Protein AF-A0ABD2K598-F1 (afdb_monomer)

Secondary structure (DSSP, 8-state):
-----HHHHHHHHHHHHHHHHHTS-TT--TTT-HHHHHHHHHHHHHHT-HHHHHS-TTSEEEEEE---TTEEEEEEEE-GGGPPPTTSS-SEEEEEEE----

Mean predicted aligned error: 9.83 Å

InterPro domains:
  IPR011009 Protein kinase-like domain superfamily [SSF56112] (20-82)

Solvent-accessible surface area (backbone atoms only — not comparable to full-atom values): 6266 Å² total; per-residue (Å²): 137,89,91,73,66,67,74,54,53,54,53,51,49,52,53,54,51,52,56,54,54,73,76,48,64,97,83,61,62,54,70,81,34,59,72,57,38,48,53,52,39,52,49,42,23,71,75,74,33,71,68,50,58,71,54,54,66,83,48,46,46,50,44,80,48,96,47,62,101,48,34,52,32,35,38,39,30,52,43,82,94,64,57,60,68,92,86,79,62,80,56,56,48,76,49,79,46,72,54,76,88,121

Sequence (102 aa):
MGLLTDGNSARDSQRSMKKLLSTMPLNFDPNSQIEFKKRTHNLCARYLGGIWKTVSVAEITIKKLSGGLSNMLFLCCLVEDHRPIEGEEPDKSSCVVNDKTT

Radius of gyration: 14.4 Å; Cα contacts (8 Å, |Δi|>4): 110; chains: 1; bounding box: 39×26×43 Å

pLDDT: mean 73.24, std 14.88, range [34.97, 89.88]

Organism: NCBI:txid157864

Foldseek 3Di:
DDDDPPVVVVVVLLVVLVVVVVPDDPPDQQLVDLVNLVSVLVVCCVPFHDLSVVDDSNQKHKDFDDDPPFKTKIKIAGHPVSDDDPDDGDRIDIDIRGNPPD

Nearest PDB structures (foldseek):
  1nw1-assembly1_B  TM=9.308E-01  e=4.649E-07  Caenorhabditis elegans
  2ig7-assembly1_A  TM=8.837E-01  e=1.325E-04  Homo sapiens
  2ig7-assembly1_B  TM=8.821E-01  e=4.212E-04  Homo sapiens
  4da5-assembly1_A  TM=8.162E-01  e=3.055E-04  Homo sapiens
  2ckq-assembly1_A  TM=8.319E-01  e=5.108E-04  Homo sapiens

Structure (mmCIF, N/CA/C/O backbone):
data_AF-A0ABD2K598-F1
#
_entry.id   AF-A0ABD2K598-F1
#
loop_
_atom_site.group_PDB
_atom_site.id
_atom_site.type_symbol
_atom_site.label_atom_id
_atom_site.label_alt_id
_atom_site.label_comp_id
_atom_site.label_asym_id
_atom_site.label_entity_id
_atom_site.label_seq_id
_atom_site.pdbx_PDB_ins_code
_atom_site.Cartn_x
_atom_site.Cartn_y
_atom_site.Cartn_z
_atom_site.occupancy
_atom_site.B_iso_or_equiv
_atom_site.auth_seq_id
_atom_site.auth_comp_id
_atom_site.auth_asym_id
_atom_site.auth_atom_id
_atom_site.pdbx_PDB_model_num
ATOM 1 N N . MET A 1 1 ? 19.509 3.587 28.626 1.00 36.09 1 MET A N 1
ATOM 2 C CA . MET A 1 1 ? 19.821 2.444 27.741 1.00 36.09 1 MET A CA 1
ATOM 3 C C . MET A 1 1 ? 18.741 2.398 26.661 1.00 36.09 1 MET A C 1
ATOM 5 O O . MET A 1 1 ? 17.590 2.227 27.026 1.00 36.09 1 MET A O 1
ATOM 9 N N . GLY A 1 2 ? 19.081 2.622 25.384 1.00 39.75 2 GLY A N 1
ATOM 10 C CA . GLY A 1 2 ? 18.186 2.375 24.236 1.00 39.75 2 GLY A CA 1
ATOM 11 C C . GLY A 1 2 ? 17.382 3.564 23.685 1.00 39.75 2 GLY A C 1
ATOM 12 O O . GLY A 1 2 ? 16.173 3.608 23.850 1.00 39.75 2 GLY A O 1
ATOM 13 N N . LEU A 1 3 ? 18.034 4.486 22.969 1.00 37.41 3 LEU A N 1
ATOM 14 C CA . LEU A 1 3 ? 17.375 5.487 22.110 1.00 37.41 3 LEU A CA 1
ATOM 15 C C . LEU A 1 3 ? 18.213 5.676 20.830 1.00 37.41 3 LEU A C 1
ATOM 17 O O . LEU A 1 3 ? 18.845 6.703 20.631 1.00 37.41 3 LEU A O 1
ATOM 21 N N . LEU A 1 4 ? 18.308 4.619 20.008 1.00 38.00 4 LEU A N 1
ATOM 22 C CA . LEU A 1 4 ? 18.979 4.636 18.690 1.00 38.00 4 LEU A CA 1
ATOM 23 C C . LEU A 1 4 ? 18.299 3.721 17.637 1.00 38.00 4 LEU A C 1
ATOM 25 O O . LEU A 1 4 ? 18.895 3.409 16.607 1.00 38.00 4 LEU A O 1
ATOM 29 N N . THR A 1 5 ? 17.065 3.256 17.854 1.00 49.62 5 THR A N 1
ATOM 30 C CA . THR A 1 5 ? 16.448 2.208 17.011 1.00 49.62 5 THR A CA 1
ATOM 31 C C . THR A 1 5 ? 15.725 2.705 15.756 1.00 49.62 5 THR A C 1
ATOM 33 O O . THR A 1 5 ? 15.543 1.921 14.823 1.00 49.62 5 THR A O 1
ATOM 36 N N . ASP A 1 6 ? 15.363 3.984 15.661 1.00 53.09 6 ASP A N 1
ATOM 37 C CA . ASP A 1 6 ? 14.477 4.429 14.573 1.00 53.09 6 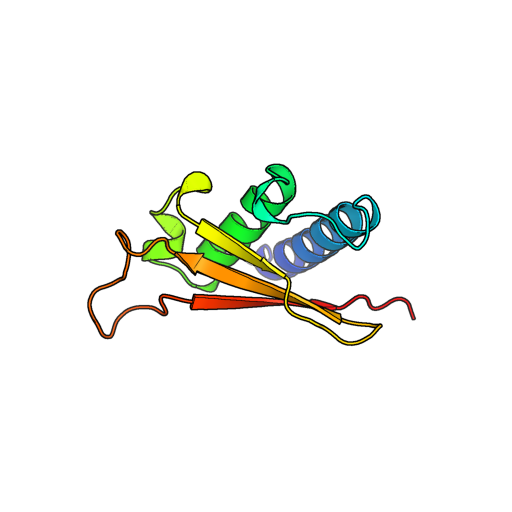ASP A CA 1
ATOM 38 C C . ASP A 1 6 ? 15.214 4.696 13.247 1.00 53.09 6 ASP A C 1
ATOM 40 O O . ASP A 1 6 ? 14.709 4.373 12.169 1.00 53.09 6 ASP A O 1
ATOM 44 N N . GLY A 1 7 ? 16.460 5.182 13.304 1.00 52.09 7 GLY A N 1
ATOM 45 C CA . GLY A 1 7 ? 17.246 5.525 12.109 1.00 52.09 7 GLY A CA 1
ATOM 46 C C . GLY A 1 7 ? 17.812 4.327 11.330 1.00 52.09 7 GLY A C 1
ATOM 47 O O . GLY A 1 7 ? 17.986 4.405 10.111 1.00 52.09 7 GLY A O 1
ATOM 48 N N . ASN A 1 8 ? 18.095 3.202 11.996 1.00 57.84 8 ASN A N 1
ATOM 49 C CA . ASN A 1 8 ? 18.498 1.966 11.308 1.00 57.84 8 ASN A CA 1
ATOM 50 C C . ASN A 1 8 ? 17.287 1.250 10.706 1.00 57.84 8 ASN A C 1
ATOM 52 O O . ASN A 1 8 ? 17.302 0.922 9.522 1.00 57.84 8 ASN A O 1
ATOM 56 N N . SER A 1 9 ? 16.195 1.134 11.468 1.00 65.12 9 SER A N 1
ATOM 57 C CA . SER A 1 9 ? 14.998 0.399 11.046 1.00 65.12 9 SER A CA 1
ATOM 58 C C . SER A 1 9 ? 14.374 0.953 9.758 1.00 65.12 9 SER A C 1
ATOM 60 O O . SER A 1 9 ? 13.970 0.178 8.888 1.00 65.12 9 SER A O 1
ATOM 62 N N . ALA A 1 10 ? 14.347 2.279 9.582 1.00 64.06 10 ALA A N 1
ATOM 63 C CA . ALA A 1 10 ? 13.828 2.914 8.368 1.00 64.06 10 ALA A CA 1
ATOM 64 C C . ALA A 1 10 ? 14.681 2.604 7.123 1.00 64.06 10 ALA A C 1
ATOM 66 O O . ALA A 1 10 ? 14.154 2.245 6.067 1.00 64.06 10 ALA A O 1
ATOM 67 N N . ARG A 1 11 ? 16.012 2.691 7.251 1.00 68.19 11 ARG A N 1
ATOM 68 C CA . ARG A 1 11 ? 16.960 2.404 6.159 1.00 68.19 11 ARG A CA 1
ATOM 69 C C . ARG A 1 11 ? 16.950 0.926 5.775 1.00 68.19 11 ARG A C 1
ATOM 71 O O . ARG A 1 11 ? 16.990 0.598 4.587 1.00 68.19 11 ARG A O 1
ATOM 78 N N . ASP A 1 12 ? 16.833 0.045 6.761 1.00 75.12 12 ASP A N 1
ATOM 79 C CA . ASP A 1 12 ? 16.712 -1.396 6.548 1.00 75.12 12 ASP A CA 1
ATOM 80 C C . ASP A 1 12 ? 15.394 -1.748 5.851 1.00 75.12 12 ASP A C 1
ATOM 82 O O . ASP A 1 12 ? 15.385 -2.530 4.896 1.00 75.12 12 ASP A O 1
ATOM 86 N N . SER A 1 13 ? 14.293 -1.099 6.245 1.00 74.00 13 SER A N 1
ATOM 87 C CA . SER A 1 13 ? 12.984 -1.262 5.600 1.00 74.00 13 SER A CA 1
ATOM 88 C C . SER A 1 13 ? 13.017 -0.821 4.133 1.00 74.00 13 SER A C 1
ATOM 90 O O . SER A 1 13 ? 12.531 -1.544 3.262 1.00 74.00 13 SER A O 1
ATOM 92 N N . GLN A 1 14 ? 13.674 0.305 3.830 1.00 73.25 14 GLN A N 1
ATOM 93 C CA . GLN A 1 14 ? 13.878 0.766 2.453 1.00 73.25 14 GLN A CA 1
ATOM 94 C C . GLN A 1 14 ? 14.718 -0.216 1.626 1.00 73.25 14 GLN A C 1
ATOM 96 O O . GLN A 1 14 ? 14.323 -0.577 0.518 1.00 73.25 14 GLN A O 1
ATOM 101 N N . ARG A 1 15 ? 15.859 -0.685 2.151 1.00 79.94 15 ARG A N 1
ATOM 102 C CA . ARG A 1 15 ? 16.722 -1.665 1.463 1.00 79.94 15 ARG A CA 1
ATOM 103 C C . ARG A 1 15 ? 15.969 -2.964 1.178 1.00 79.94 15 ARG A C 1
ATOM 105 O O . ARG A 1 15 ? 16.048 -3.502 0.076 1.00 79.94 15 ARG A O 1
ATOM 112 N N . SER A 1 16 ? 15.226 -3.447 2.168 1.00 82.25 16 SER A N 1
ATOM 113 C CA . SER A 1 16 ? 14.443 -4.675 2.071 1.00 82.25 16 SER A CA 1
ATOM 114 C C . SER A 1 16 ? 13.322 -4.552 1.033 1.00 82.25 16 SER A C 1
ATOM 116 O O . SER A 1 16 ? 13.114 -5.472 0.242 1.00 82.25 16 SER A O 1
ATOM 118 N N . MET A 1 17 ? 12.641 -3.403 0.971 1.00 83.44 17 MET A N 1
ATOM 119 C CA . MET A 1 17 ? 11.602 -3.130 -0.027 1.00 83.44 17 MET A CA 1
ATOM 120 C C . MET A 1 17 ? 12.167 -3.012 -1.447 1.00 83.44 17 MET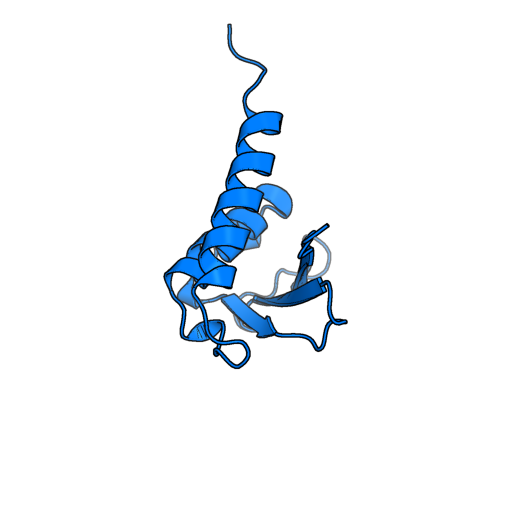 A C 1
ATOM 122 O O . MET A 1 17 ? 11.611 -3.611 -2.362 1.00 83.44 17 MET A O 1
ATOM 126 N N . LYS A 1 18 ? 13.309 -2.336 -1.632 1.00 81.62 18 LYS A N 1
ATOM 127 C CA . LYS A 1 18 ? 14.006 -2.284 -2.930 1.00 81.62 18 LYS A CA 1
ATOM 128 C C . LYS A 1 18 ? 14.396 -3.669 -3.431 1.00 81.62 18 LYS A C 1
ATOM 130 O O . LYS A 1 18 ? 14.128 -4.001 -4.579 1.00 81.62 18 LYS A O 1
ATOM 135 N N . LYS A 1 19 ? 14.981 -4.498 -2.559 1.00 84.50 19 LYS A N 1
ATOM 136 C CA . LYS A 1 19 ? 15.354 -5.874 -2.908 1.00 84.50 19 LYS A CA 1
ATOM 137 C C . LYS A 1 19 ? 14.131 -6.685 -3.337 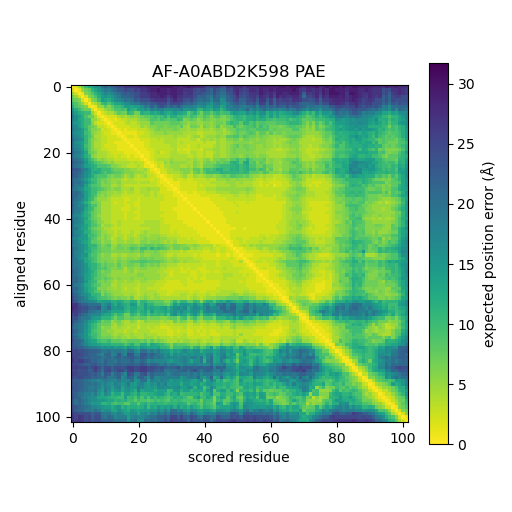1.00 84.50 19 LYS A C 1
ATOM 139 O O . LYS A 1 19 ? 14.193 -7.381 -4.342 1.00 84.50 19 LYS A O 1
ATOM 144 N N . LEU A 1 20 ? 13.014 -6.557 -2.624 1.00 85.06 20 LEU A N 1
ATOM 145 C CA . LEU A 1 20 ? 11.772 -7.235 -2.991 1.00 85.06 20 LEU A CA 1
ATOM 146 C C . LEU A 1 20 ? 11.263 -6.783 -4.371 1.00 85.06 20 LEU A C 1
ATOM 148 O O . LEU A 1 20 ? 10.987 -7.621 -5.223 1.00 85.06 20 LEU A O 1
ATOM 152 N N . LEU A 1 21 ? 11.221 -5.474 -4.624 1.00 82.06 21 LEU A N 1
ATOM 153 C CA . LEU A 1 21 ? 10.789 -4.924 -5.912 1.00 82.06 21 LEU A CA 1
ATOM 154 C C . LEU A 1 21 ? 11.713 -5.325 -7.068 1.00 82.06 21 LEU A C 1
ATOM 156 O O . LEU A 1 21 ? 11.221 -5.605 -8.153 1.00 82.06 21 LEU A O 1
ATOM 160 N N . SER A 1 22 ? 13.025 -5.439 -6.832 1.00 82.38 22 SER A N 1
ATOM 161 C CA . SER A 1 22 ? 13.983 -5.893 -7.853 1.00 82.38 22 SER A CA 1
ATOM 162 C C . SER A 1 22 ? 13.755 -7.338 -8.315 1.00 82.38 22 SER A C 1
ATOM 164 O O . SER A 1 22 ? 14.180 -7.708 -9.403 1.00 82.38 22 SER A O 1
ATOM 166 N N . THR A 1 23 ? 13.075 -8.155 -7.504 1.00 85.44 23 THR A N 1
ATOM 167 C CA . THR A 1 23 ? 12.725 -9.540 -7.861 1.00 85.44 23 THR A CA 1
ATOM 168 C C . THR A 1 23 ? 11.378 -9.662 -8.575 1.00 85.44 23 THR A C 1
ATOM 170 O O . THR A 1 23 ? 11.038 -10.743 -9.049 1.00 85.44 23 THR A O 1
ATOM 173 N N . MET A 1 24 ? 10.598 -8.579 -8.651 1.00 82.12 24 MET A N 1
ATOM 174 C CA . MET A 1 24 ? 9.258 -8.575 -9.237 1.00 82.12 24 MET A CA 1
ATOM 175 C C . MET A 1 24 ? 9.290 -8.080 -10.691 1.00 82.12 24 MET A C 1
ATOM 177 O O . MET A 1 24 ? 10.060 -7.177 -11.021 1.00 82.12 24 MET A O 1
ATOM 181 N N . PRO A 1 25 ? 8.444 -8.629 -11.582 1.00 79.44 25 PRO A N 1
ATOM 182 C CA . PRO A 1 25 ? 8.357 -8.158 -12.961 1.00 79.44 25 PRO A CA 1
ATOM 183 C C . PRO A 1 25 ? 7.786 -6.738 -13.006 1.00 79.44 25 PRO A C 1
ATOM 185 O O . PRO A 1 25 ? 6.897 -6.411 -12.233 1.00 79.44 25 PRO A O 1
ATOM 188 N N . LEU A 1 26 ? 8.233 -5.885 -13.933 1.00 73.12 26 LEU A N 1
ATOM 189 C CA . LEU A 1 26 ? 7.825 -4.468 -13.989 1.00 73.12 26 LEU A CA 1
ATOM 190 C C . LEU A 1 26 ? 6.302 -4.247 -14.079 1.00 73.12 26 LEU A C 1
ATOM 192 O O . LEU A 1 26 ? 5.818 -3.194 -13.669 1.00 73.12 26 LEU A O 1
ATOM 196 N N . ASN A 1 27 ? 5.543 -5.213 -14.590 1.00 76.31 27 ASN A N 1
ATOM 197 C CA . ASN A 1 27 ? 4.086 -5.177 -14.742 1.00 76.31 27 ASN A CA 1
ATOM 198 C C . ASN A 1 27 ? 3.333 -5.975 -13.662 1.00 76.31 27 ASN A C 1
ATOM 200 O O . ASN A 1 27 ? 2.173 -6.325 -13.869 1.00 76.31 27 ASN A O 1
ATOM 204 N N . PHE A 1 28 ? 3.974 -6.288 -12.533 1.00 83.38 28 PHE A N 1
ATOM 205 C CA . PHE A 1 28 ? 3.322 -7.024 -11.455 1.00 83.38 28 PHE A CA 1
ATOM 206 C C . PHE A 1 28 ? 2.087 -6.286 -10.921 1.00 83.38 28 PHE A C 1
ATOM 208 O O . PHE A 1 28 ? 2.091 -5.059 -10.800 1.00 83.38 28 PHE A O 1
ATOM 215 N N . ASP A 1 29 ? 1.055 -7.046 -10.546 1.00 86.75 29 ASP A N 1
ATOM 216 C CA . ASP A 1 29 ? -0.051 -6.524 -9.745 1.00 86.75 29 ASP A CA 1
ATOM 217 C C . ASP A 1 29 ? 0.375 -6.429 -8.267 1.00 86.75 29 ASP A C 1
ATOM 219 O O . ASP A 1 29 ? 0.643 -7.464 -7.643 1.00 86.75 29 ASP A O 1
ATOM 223 N N . PRO A 1 30 ? 0.423 -5.221 -7.672 1.00 85.06 30 PRO A N 1
ATOM 224 C CA . PRO A 1 30 ? 0.817 -5.038 -6.280 1.00 85.06 30 PRO A CA 1
ATOM 225 C C . PRO A 1 30 ? -0.087 -5.733 -5.262 1.00 85.06 30 PRO A C 1
ATOM 227 O O . PRO A 1 30 ? 0.383 -6.086 -4.181 1.00 85.06 30 PRO A O 1
ATOM 230 N N . ASN A 1 31 ? -1.367 -5.940 -5.584 1.00 87.25 31 ASN A N 1
ATOM 231 C CA . ASN A 1 31 ? -2.330 -6.549 -4.662 1.00 87.25 31 ASN A CA 1
ATOM 232 C C . ASN A 1 31 ? -2.161 -8.066 -4.572 1.00 87.25 31 ASN A C 1
ATOM 234 O O . ASN A 1 31 ? -2.384 -8.640 -3.507 1.00 87.25 31 ASN A O 1
ATOM 238 N N . SER A 1 32 ? -1.695 -8.688 -5.655 1.00 87.94 32 SER A N 1
ATOM 239 C CA . SER A 1 32 ? -1.355 -10.111 -5.717 1.00 87.94 32 SER A CA 1
ATOM 240 C C . SER A 1 32 ? -0.047 -10.458 -4.984 1.00 87.94 32 SER A C 1
ATOM 242 O O . SER A 1 32 ? 0.206 -11.621 -4.677 1.00 87.94 32 SER A O 1
ATOM 244 N N . GLN A 1 33 ? 0.796 -9.468 -4.663 1.00 89.06 33 GLN A N 1
ATOM 245 C CA . GLN A 1 33 ? 2.083 -9.677 -3.989 1.00 89.06 33 GLN A CA 1
ATOM 246 C C . GLN A 1 33 ? 1.966 -9.512 -2.469 1.00 89.06 33 GLN A C 1
ATOM 248 O O . GLN A 1 33 ? 2.216 -8.440 -1.919 1.00 89.06 33 GLN A O 1
ATOM 253 N N . ILE A 1 34 ? 1.638 -10.602 -1.769 1.00 88.62 34 ILE A N 1
ATOM 254 C CA . ILE A 1 34 ? 1.379 -10.607 -0.315 1.00 88.62 34 ILE A CA 1
ATOM 255 C C . ILE A 1 34 ? 2.549 -10.025 0.491 1.00 88.62 34 ILE A C 1
ATOM 257 O O . ILE A 1 34 ? 2.332 -9.216 1.390 1.00 88.62 34 ILE A O 1
ATOM 261 N N . GLU A 1 35 ? 3.787 -10.414 0.179 1.00 88.69 35 GLU A N 1
ATOM 262 C CA . GLU A 1 35 ? 4.970 -9.938 0.911 1.00 88.69 35 GLU A CA 1
ATOM 263 C C . GLU A 1 35 ? 5.180 -8.428 0.731 1.00 88.69 35 GLU A C 1
ATOM 265 O O . GLU A 1 35 ? 5.503 -7.716 1.683 1.00 88.69 35 GLU A O 1
ATOM 270 N N . PHE A 1 36 ? 4.929 -7.914 -0.477 1.00 88.00 36 PHE A N 1
ATOM 271 C CA . PHE A 1 36 ? 4.983 -6.481 -0.749 1.00 88.00 36 PHE A CA 1
ATOM 272 C C . PHE A 1 36 ? 3.873 -5.750 0.004 1.00 88.00 36 PHE A C 1
ATOM 274 O O . PHE A 1 36 ? 4.141 -4.786 0.720 1.00 88.00 36 PHE A O 1
ATOM 281 N N . LYS A 1 37 ? 2.646 -6.271 -0.069 1.00 89.44 37 LYS A N 1
ATOM 282 C CA . LYS A 1 37 ? 1.475 -5.717 0.610 1.00 89.44 37 LYS A CA 1
ATOM 283 C C . LYS A 1 37 ? 1.670 -5.639 2.127 1.00 89.44 37 LYS A C 1
ATOM 285 O O . LYS A 1 37 ? 1.411 -4.595 2.716 1.00 89.44 37 LYS A O 1
ATOM 290 N N . LYS A 1 38 ? 2.214 -6.691 2.751 1.00 89.88 38 LYS A N 1
ATOM 291 C CA . LYS A 1 38 ? 2.543 -6.738 4.189 1.00 89.88 38 LYS A CA 1
ATOM 292 C C . LYS A 1 38 ? 3.560 -5.675 4.595 1.00 89.88 38 LYS A C 1
ATOM 294 O O . LYS A 1 38 ? 3.381 -5.002 5.606 1.00 89.88 38 LYS A O 1
ATOM 299 N N . ARG A 1 39 ? 4.633 -5.507 3.820 1.00 88.19 39 ARG A N 1
ATOM 300 C CA . ARG A 1 39 ? 5.670 -4.508 4.124 1.00 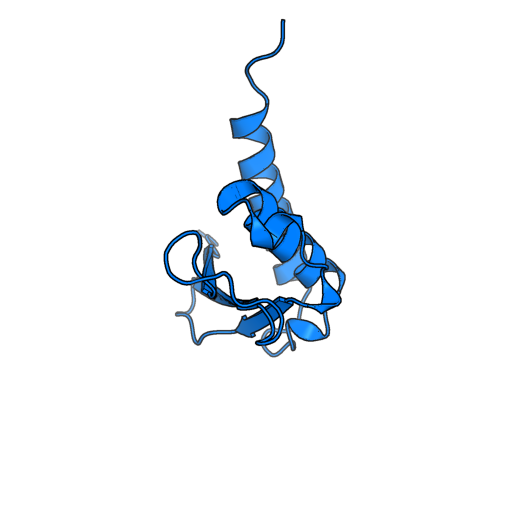88.19 39 ARG A CA 1
ATOM 301 C C . ARG A 1 39 ? 5.153 -3.090 3.949 1.00 88.19 39 ARG A C 1
ATOM 303 O O . ARG A 1 39 ? 5.423 -2.237 4.787 1.00 88.19 39 ARG A O 1
ATOM 310 N N . THR A 1 40 ? 4.391 -2.853 2.890 1.00 88.12 40 THR A N 1
ATOM 311 C CA . THR A 1 40 ? 3.765 -1.558 2.631 1.00 88.12 40 THR A CA 1
ATOM 312 C C . THR A 1 40 ? 2.742 -1.210 3.712 1.00 88.12 40 THR A C 1
ATOM 314 O O . THR A 1 40 ? 2.768 -0.091 4.219 1.00 88.12 40 THR A O 1
ATOM 317 N N . HIS A 1 41 ? 1.923 -2.174 4.149 1.00 88.69 41 HIS A N 1
ATOM 318 C CA . HIS A 1 41 ? 1.041 -2.028 5.313 1.00 88.69 41 HIS A CA 1
ATOM 319 C C . HIS A 1 41 ? 1.825 -1.652 6.570 1.00 88.69 41 HIS A C 1
ATOM 321 O O . HIS A 1 41 ? 1.497 -0.662 7.212 1.00 88.69 41 HIS A O 1
ATOM 327 N N . ASN A 1 42 ? 2.907 -2.373 6.877 1.00 88.19 42 ASN A N 1
ATOM 328 C CA . ASN A 1 42 ? 3.726 -2.088 8.053 1.00 88.19 42 ASN A CA 1
ATOM 329 C C . ASN A 1 42 ? 4.325 -0.672 8.018 1.00 88.19 42 ASN A C 1
ATOM 331 O O . ASN A 1 42 ? 4.346 0.004 9.042 1.00 88.19 42 ASN A O 1
ATOM 335 N N . LEU A 1 43 ? 4.766 -0.196 6.849 1.00 85.81 43 LEU A N 1
ATOM 336 C CA . LEU A 1 43 ? 5.216 1.187 6.686 1.00 85.81 43 LEU A CA 1
ATOM 337 C C . LEU A 1 43 ? 4.072 2.176 6.945 1.00 85.81 43 LEU A C 1
ATOM 339 O O . LEU A 1 43 ? 4.242 3.094 7.742 1.00 85.81 43 LEU A O 1
ATOM 343 N N . CYS A 1 44 ? 2.903 1.968 6.337 1.00 85.12 44 CYS A N 1
ATOM 344 C CA . CYS A 1 44 ? 1.735 2.824 6.555 1.00 85.12 44 CYS A CA 1
ATOM 345 C C . CYS A 1 44 ? 1.342 2.861 8.041 1.00 85.12 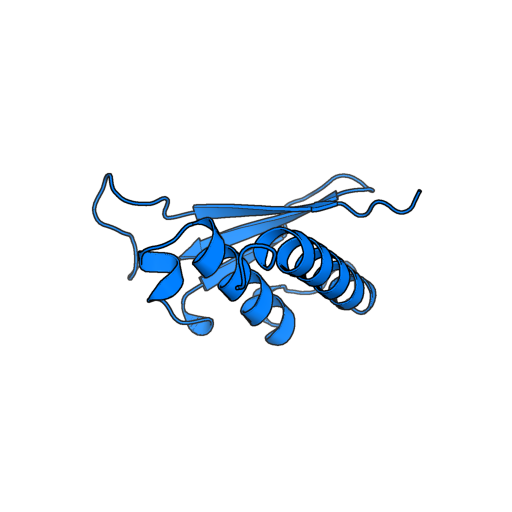44 CYS A C 1
ATOM 347 O O . CYS A 1 44 ? 1.237 3.933 8.625 1.00 85.12 44 CYS A O 1
ATOM 349 N N . ALA A 1 45 ? 1.248 1.702 8.691 1.00 85.94 45 ALA A N 1
ATOM 350 C CA . ALA A 1 45 ? 0.941 1.569 10.111 1.00 85.94 45 ALA A CA 1
ATOM 351 C C . ALA A 1 45 ? 1.956 2.294 11.011 1.00 85.94 45 ALA A C 1
ATOM 353 O O . ALA A 1 45 ? 1.585 2.913 12.010 1.00 85.94 45 ALA A O 1
ATOM 354 N N . ARG A 1 46 ? 3.253 2.225 10.682 1.00 84.50 46 ARG A N 1
ATOM 355 C CA . ARG A 1 46 ? 4.313 2.854 11.484 1.00 84.50 4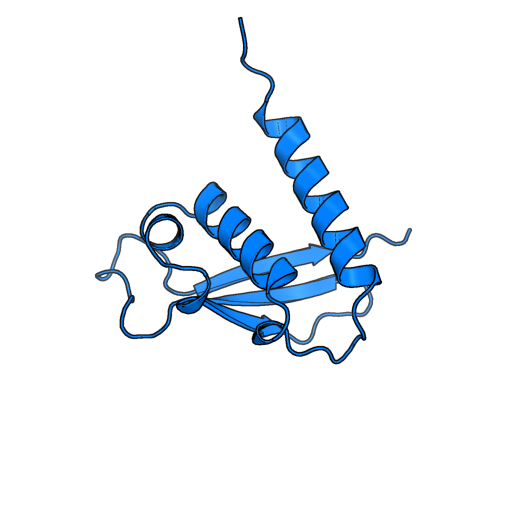6 ARG A CA 1
ATOM 356 C C . ARG A 1 46 ? 4.382 4.367 11.301 1.00 84.50 46 ARG A C 1
ATOM 358 O O . ARG A 1 46 ? 4.617 5.052 12.290 1.00 84.50 46 ARG A O 1
ATOM 365 N N . TYR A 1 47 ? 4.203 4.869 10.079 1.00 81.62 47 TYR A N 1
ATOM 366 C CA . TYR A 1 47 ? 4.396 6.287 9.758 1.00 81.62 47 TYR A CA 1
ATOM 367 C C . TYR A 1 47 ? 3.111 7.122 9.774 1.00 81.62 47 TYR A C 1
ATOM 369 O O . TYR A 1 47 ? 3.186 8.296 10.115 1.00 81.62 47 TYR A O 1
ATOM 377 N N . LEU A 1 48 ? 1.961 6.549 9.404 1.00 80.38 48 LEU A N 1
ATOM 378 C CA . LEU A 1 48 ? 0.677 7.263 9.363 1.00 80.38 48 LEU A CA 1
ATOM 379 C C . LEU A 1 48 ? -0.080 7.140 10.684 1.00 80.38 48 LEU A C 1
ATOM 381 O O . LEU A 1 48 ? -0.651 8.119 11.140 1.00 80.38 48 LEU A O 1
ATOM 385 N N . GLY A 1 49 ? -0.035 5.970 11.326 1.00 80.12 49 GLY A N 1
ATOM 386 C CA . GLY A 1 49 ? -0.754 5.746 12.580 1.00 80.12 49 GLY A CA 1
ATOM 387 C C . GLY A 1 49 ? -2.210 5.296 12.407 1.00 80.12 49 GLY A C 1
ATOM 388 O O . GLY A 1 49 ? -2.537 4.650 11.416 1.00 80.12 49 GLY A O 1
ATOM 389 N N . GLY A 1 50 ? -2.995 5.512 13.468 1.00 83.12 50 GLY A N 1
ATOM 390 C CA . GLY A 1 50 ? -4.397 5.110 13.690 1.00 83.12 50 GLY A CA 1
ATOM 391 C C . GLY A 1 50 ? -4.949 3.976 12.845 1.00 83.12 50 GLY A C 1
ATOM 392 O O . GLY A 1 50 ? -4.603 2.820 13.095 1.00 83.12 50 GLY A O 1
ATOM 393 N N . ILE A 1 51 ? -5.840 4.275 11.900 1.00 81.12 51 ILE A N 1
ATOM 394 C CA . ILE A 1 51 ? -6.589 3.279 11.133 1.00 81.12 51 ILE A CA 1
ATOM 395 C C . ILE A 1 51 ? -5.659 2.366 10.337 1.00 81.12 51 ILE A C 1
ATOM 397 O O . ILE A 1 51 ? -5.916 1.176 10.208 1.00 81.12 51 ILE A O 1
ATOM 401 N N . TRP A 1 52 ? -4.497 2.861 9.908 1.00 82.56 52 TRP A N 1
ATOM 402 C CA . TRP A 1 52 ? -3.497 2.049 9.215 1.00 82.56 52 TRP A CA 1
ATOM 403 C C . TRP A 1 52 ? -2.849 0.993 10.123 1.00 82.56 52 TRP A C 1
ATOM 405 O O . TRP A 1 52 ? -2.315 0.009 9.614 1.00 82.56 52 TRP A O 1
ATOM 415 N N . LYS A 1 53 ? -2.897 1.159 11.454 1.00 84.19 53 LYS A N 1
ATOM 416 C CA . LYS A 1 53 ? -2.483 0.132 12.428 1.00 84.19 53 LYS A CA 1
ATOM 417 C C . LYS A 1 53 ? -3.578 -0.893 12.718 1.00 84.19 53 LYS A C 1
ATOM 419 O O . LYS A 1 53 ? -3.237 -2.007 13.108 1.00 84.19 53 LYS A O 1
ATOM 424 N N . THR A 1 54 ? -4.850 -0.516 12.592 1.00 84.62 54 THR A N 1
ATOM 425 C CA . THR A 1 54 ? -5.987 -1.375 12.956 1.00 84.62 54 THR A CA 1
ATOM 426 C C . THR A 1 54 ? -6.465 -2.231 11.791 1.00 84.62 54 THR A C 1
ATOM 428 O O . THR A 1 54 ? -6.825 -3.386 12.005 1.00 84.62 54 THR A O 1
ATOM 431 N N . VAL A 1 55 ? -6.423 -1.703 10.566 1.00 85.88 55 VAL A N 1
ATOM 432 C CA . VAL A 1 55 ? -6.817 -2.438 9.358 1.00 85.88 55 VAL A CA 1
ATOM 433 C C . VAL A 1 55 ? -5.854 -3.578 9.058 1.00 85.88 55 VAL A C 1
ATOM 435 O O . VAL A 1 55 ? -4.639 -3.481 9.256 1.00 85.88 55 VAL A O 1
ATOM 438 N N . SER A 1 56 ? -6.390 -4.665 8.524 1.00 87.19 56 SER A N 1
ATOM 439 C CA . SER A 1 56 ? -5.615 -5.801 8.054 1.00 87.19 56 SER A CA 1
ATOM 440 C C . SER A 1 56 ? -4.980 -5.534 6.687 1.00 87.19 56 SER A C 1
ATOM 442 O O . SER A 1 56 ? -5.394 -4.685 5.898 1.00 87.19 56 SER A O 1
ATOM 444 N N . VAL A 1 57 ? -3.977 -6.343 6.345 1.00 87.62 57 VAL A N 1
ATOM 445 C CA . VAL A 1 57 ? -3.324 -6.301 5.026 1.00 87.62 57 VAL A CA 1
ATOM 446 C C . VAL A 1 57 ? -4.310 -6.627 3.889 1.00 87.62 57 VAL A C 1
ATOM 448 O O . VAL A 1 57 ? -4.085 -6.238 2.743 1.00 87.62 57 VAL A O 1
ATOM 451 N N . ALA A 1 58 ? -5.405 -7.340 4.168 1.00 87.06 58 ALA A N 1
ATOM 452 C CA . ALA A 1 58 ? -6.443 -7.622 3.178 1.00 87.06 58 ALA A CA 1
ATOM 453 C C . ALA A 1 58 ? -7.250 -6.361 2.818 1.00 87.06 58 ALA A C 1
ATOM 455 O O . ALA A 1 58 ? -7.604 -6.191 1.654 1.00 87.06 58 ALA A O 1
ATOM 456 N N . GLU A 1 59 ? -7.432 -5.458 3.781 1.00 85.94 59 GLU A N 1
ATOM 457 C CA . GLU A 1 59 ? -8.283 -4.259 3.710 1.00 85.94 59 GLU A CA 1
ATOM 458 C C . GLU A 1 59 ? -7.584 -3.032 3.123 1.00 85.94 59 GLU A C 1
ATOM 460 O O . GLU A 1 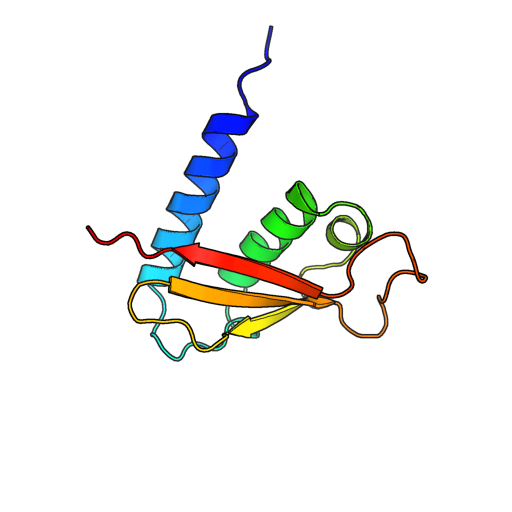59 ? -8.194 -1.979 2.948 1.00 85.94 59 GLU A O 1
ATOM 465 N N . ILE A 1 60 ? -6.307 -3.162 2.772 1.00 87.25 60 ILE A N 1
ATOM 466 C CA . ILE A 1 60 ? -5.612 -2.149 1.986 1.00 87.25 60 ILE A CA 1
ATOM 467 C C . ILE A 1 60 ? -5.583 -2.555 0.515 1.00 87.25 60 ILE A C 1
ATOM 469 O O . ILE A 1 60 ? -5.465 -3.730 0.174 1.00 87.25 60 ILE A O 1
ATOM 473 N N . THR A 1 61 ? -5.639 -1.580 -0.377 1.00 88.62 61 THR A N 1
ATOM 474 C CA . THR A 1 61 ? -5.417 -1.750 -1.814 1.00 88.62 61 THR A CA 1
ATOM 475 C C . THR A 1 61 ? -4.208 -0.924 -2.213 1.00 88.62 61 THR A C 1
ATOM 477 O O . THR A 1 61 ? -4.074 0.221 -1.790 1.00 88.62 61 THR A O 1
ATOM 480 N N . ILE A 1 62 ? -3.326 -1.486 -3.034 1.00 88.62 62 ILE A N 1
ATOM 481 C CA . ILE A 1 62 ? -2.145 -0.786 -3.534 1.00 88.62 62 ILE A CA 1
ATOM 482 C C . ILE A 1 62 ? -2.271 -0.620 -5.044 1.00 88.62 62 ILE A C 1
ATOM 484 O O . ILE A 1 62 ? -2.390 -1.593 -5.787 1.00 88.62 62 ILE A O 1
ATOM 488 N N . LYS A 1 63 ? -2.225 0.622 -5.514 1.00 85.69 63 LYS A N 1
ATOM 489 C CA . LYS A 1 63 ? -2.235 0.975 -6.933 1.00 85.69 63 LYS A CA 1
ATOM 490 C C . LYS A 1 63 ? -0.842 1.417 -7.341 1.00 85.69 63 LYS A C 1
ATOM 492 O O . LYS A 1 63 ? -0.282 2.336 -6.750 1.00 85.69 63 LYS A O 1
ATOM 497 N N . LYS A 1 64 ? -0.280 0.787 -8.368 1.00 84.06 64 LYS A N 1
ATOM 498 C CA . LYS A 1 64 ? 0.940 1.294 -8.992 1.00 84.06 64 LYS A CA 1
ATOM 499 C C . LYS A 1 64 ? 0.586 2.556 -9.777 1.00 84.06 64 LYS A C 1
ATOM 501 O O . LYS A 1 64 ? -0.279 2.514 -10.648 1.00 84.06 64 LYS A O 1
ATOM 506 N N . LEU A 1 65 ? 1.242 3.664 -9.464 1.00 81.44 65 LEU A N 1
ATOM 507 C CA . LEU A 1 65 ? 1.149 4.886 -10.252 1.00 81.44 65 LEU A CA 1
ATOM 508 C C . LEU A 1 65 ? 2.230 4.862 -11.337 1.00 81.44 65 LEU A C 1
ATOM 510 O O . LEU A 1 65 ? 3.304 4.278 -11.158 1.00 81.44 65 LEU A O 1
ATOM 514 N N . SER A 1 66 ? 1.956 5.505 -12.469 1.00 69.31 66 SER A N 1
ATOM 515 C CA . SER A 1 66 ? 2.961 5.758 -13.499 1.00 69.31 66 SER A CA 1
ATOM 516 C C . SER A 1 66 ? 4.034 6.692 -12.932 1.00 69.31 66 SER A C 1
ATOM 518 O O . SER A 1 66 ? 3.823 7.898 -12.822 1.00 69.31 66 SER A O 1
ATOM 520 N N . GLY A 1 67 ? 5.163 6.123 -12.514 1.00 63.75 67 GLY A N 1
ATOM 521 C CA . GLY A 1 67 ? 6.361 6.865 -12.135 1.00 63.75 67 GLY A CA 1
ATOM 522 C C . GLY A 1 67 ? 7.306 7.064 -13.321 1.00 63.75 67 GLY A C 1
ATOM 523 O O . GLY A 1 67 ? 7.170 6.406 -14.353 1.00 63.75 67 GLY A O 1
ATOM 524 N N . GLY A 1 68 ? 8.268 7.977 -13.175 1.00 63.81 68 GLY A N 1
ATOM 525 C CA . GLY A 1 68 ? 9.390 8.094 -14.112 1.00 63.81 68 GLY A CA 1
ATOM 526 C C . GLY A 1 68 ? 10.344 6.894 -14.018 1.00 63.81 68 GLY A C 1
ATOM 527 O O . GLY A 1 68 ? 10.202 6.048 -13.140 1.00 63.81 68 GLY A O 1
ATOM 528 N N . LEU A 1 69 ? 11.360 6.844 -14.885 1.00 61.41 69 LEU A N 1
ATOM 529 C CA . LEU A 1 69 ? 12.301 5.711 -14.981 1.00 61.41 69 LEU A CA 1
ATOM 530 C C . LEU A 1 69 ? 13.029 5.374 -13.663 1.00 61.41 69 LEU A C 1
ATOM 532 O O . LEU A 1 69 ? 13.423 4.231 -13.468 1.00 61.41 69 LEU A O 1
ATOM 536 N N . SER A 1 70 ? 13.179 6.345 -12.757 1.00 63.28 70 SER A N 1
ATOM 537 C CA . SER A 1 70 ? 13.935 6.198 -11.502 1.00 63.28 70 SER A CA 1
ATOM 538 C C . SER A 1 70 ? 13.067 6.069 -10.244 1.00 63.28 70 SER A C 1
ATOM 540 O O . SER A 1 70 ? 13.600 5.850 -9.160 1.00 63.28 70 SER A O 1
ATOM 542 N N . ASN A 1 71 ? 11.739 6.218 -10.339 1.00 69.19 71 ASN A N 1
ATOM 543 C CA . ASN A 1 71 ? 10.856 6.222 -9.167 1.00 69.19 71 ASN A CA 1
ATOM 544 C C . ASN A 1 71 ? 9.683 5.266 -9.373 1.00 69.19 71 ASN A C 1
ATOM 546 O O . ASN A 1 71 ? 8.867 5.460 -10.272 1.00 69.19 71 ASN A O 1
ATOM 550 N N . MET A 1 72 ? 9.544 4.277 -8.490 1.00 75.44 72 MET A N 1
ATOM 551 C CA . MET A 1 72 ? 8.324 3.481 -8.402 1.00 75.44 72 MET A CA 1
ATOM 552 C C . MET A 1 72 ? 7.383 4.128 -7.389 1.00 75.44 72 MET A C 1
ATOM 554 O O . MET A 1 72 ? 7.709 4.274 -6.210 1.00 75.44 72 MET A O 1
ATOM 558 N N . LEU A 1 73 ? 6.209 4.531 -7.866 1.00 81.25 73 LEU A N 1
ATOM 559 C CA . LEU A 1 73 ? 5.190 5.187 -7.061 1.00 81.25 73 LEU A CA 1
ATOM 560 C C . LEU A 1 73 ? 4.046 4.214 -6.799 1.00 81.25 73 LEU A C 1
ATOM 562 O O . LEU A 1 73 ? 3.492 3.627 -7.731 1.00 81.25 73 LEU A O 1
ATOM 566 N N . PHE A 1 74 ? 3.680 4.067 -5.532 1.00 84.06 74 PHE A N 1
ATOM 567 C CA . PHE A 1 74 ? 2.557 3.242 -5.113 1.00 84.06 74 PHE A CA 1
ATOM 568 C C . PHE A 1 74 ? 1.594 4.083 -4.284 1.00 84.06 74 PHE A C 1
ATOM 570 O O . PHE A 1 74 ?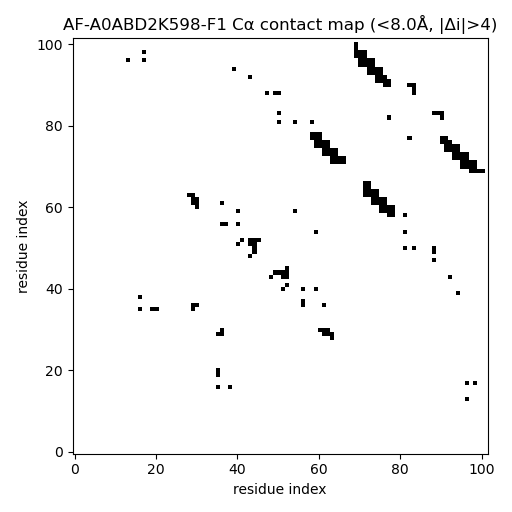 1.999 4.790 -3.366 1.00 84.06 74 PHE A O 1
ATOM 577 N N . LEU A 1 75 ? 0.311 4.014 -4.612 1.00 83.88 75 LEU A N 1
ATOM 578 C CA . LEU A 1 75 ? -0.764 4.615 -3.842 1.00 83.88 75 LEU A CA 1
ATOM 579 C C . LEU A 1 75 ? -1.444 3.526 -3.020 1.00 83.88 75 LEU A C 1
ATOM 581 O O . LEU A 1 75 ? -2.036 2.604 -3.578 1.00 83.88 75 LEU A O 1
ATOM 585 N N . CYS A 1 76 ? -1.368 3.647 -1.707 1.00 87.00 76 CYS A N 1
ATOM 586 C CA . CYS A 1 76 ? -2.068 2.813 -0.749 1.00 87.00 76 CYS A CA 1
ATOM 587 C C . CYS A 1 76 ? -3.413 3.459 -0.423 1.00 87.00 76 CYS A C 1
ATOM 589 O O . CYS A 1 76 ? -3.502 4.654 -0.138 1.00 87.00 76 CYS A O 1
ATOM 591 N N . CYS A 1 77 ? -4.475 2.671 -0.469 1.00 84.06 77 CYS A N 1
ATOM 592 C CA . CYS A 1 77 ? -5.828 3.097 -0.142 1.00 84.06 77 CYS A CA 1
ATOM 593 C C . CYS A 1 77 ? -6.436 2.109 0.845 1.00 84.06 77 CYS A C 1
ATOM 595 O O . CYS A 1 77 ? -6.205 0.906 0.725 1.00 84.06 77 CYS A O 1
ATOM 597 N N . LEU A 1 78 ? -7.245 2.605 1.771 1.00 81.25 78 LEU A N 1
ATOM 598 C CA . LEU A 1 78 ? -8.141 1.765 2.561 1.00 81.25 78 LEU A CA 1
ATOM 599 C C . LEU A 1 78 ? -9.365 1.397 1.714 1.00 81.25 78 LEU A C 1
ATOM 601 O O . LEU A 1 78 ? -9.789 2.184 0.861 1.00 81.25 78 LEU A O 1
ATOM 605 N N . VAL A 1 79 ? -9.922 0.202 1.911 1.00 77.75 79 VAL A N 1
ATOM 606 C CA . VAL A 1 79 ? -11.243 -0.132 1.352 1.00 77.75 79 VAL A CA 1
ATOM 607 C C . VAL A 1 79 ? -12.312 0.776 1.969 1.00 77.75 79 VAL A C 1
ATOM 609 O O . VAL A 1 79 ? -12.178 1.209 3.110 1.00 77.75 79 VAL A O 1
ATOM 612 N N . GLU A 1 80 ? -13.367 1.090 1.212 1.00 62.00 80 GLU A N 1
ATOM 613 C CA . GLU A 1 80 ? -14.336 2.142 1.572 1.00 62.00 80 GLU A CA 1
ATOM 614 C C . GLU A 1 80 ? -15.035 1.933 2.921 1.00 62.00 80 GLU A C 1
ATOM 616 O O . GLU A 1 80 ? -15.411 2.913 3.556 1.00 62.00 80 GLU A O 1
ATOM 621 N N . ASP A 1 81 ? -15.134 0.684 3.374 1.00 60.25 81 ASP A N 1
ATOM 622 C CA . ASP A 1 81 ? -15.736 0.295 4.656 1.00 60.25 81 ASP A CA 1
ATOM 623 C C . ASP A 1 81 ? -14.915 0.750 5.882 1.00 60.25 81 ASP A C 1
ATOM 625 O O . ASP A 1 81 ? -15.404 0.780 7.005 1.00 60.25 81 ASP A O 1
ATOM 629 N N . HIS A 1 82 ? -13.659 1.150 5.660 1.00 58.28 82 HIS A N 1
ATOM 630 C CA . HIS A 1 82 ? -12.711 1.584 6.687 1.00 58.28 82 HIS A CA 1
ATOM 631 C C . HIS A 1 82 ? -12.284 3.040 6.486 1.00 58.28 82 HIS A C 1
ATOM 633 O O . HIS A 1 82 ? -11.154 3.412 6.798 1.00 58.28 82 HIS A O 1
ATOM 639 N N . ARG A 1 83 ? -13.145 3.885 5.909 1.00 58.78 83 ARG A N 1
ATOM 640 C CA . ARG A 1 83 ? -12.856 5.321 5.824 1.00 58.78 83 ARG A CA 1
ATOM 641 C C . ARG A 1 83 ? -12.905 5.917 7.239 1.00 58.78 83 ARG A C 1
ATOM 643 O O . ARG A 1 83 ? -13.937 5.785 7.898 1.00 58.78 83 ARG A O 1
ATOM 650 N N . PRO A 1 84 ? -11.825 6.556 7.723 1.00 57.22 84 PRO A N 1
ATOM 651 C CA . PRO A 1 84 ? -11.875 7.257 8.997 1.00 57.22 84 PRO A CA 1
ATOM 652 C C . PRO A 1 84 ? -12.923 8.376 8.935 1.00 57.22 84 PRO A C 1
ATOM 654 O O . PRO A 1 84 ? -13.183 8.950 7.874 1.00 57.22 84 PRO A O 1
ATOM 657 N N . ILE A 1 85 ? -13.532 8.666 10.084 1.00 59.84 85 ILE A N 1
ATOM 658 C CA . ILE A 1 85 ? -14.447 9.798 10.262 1.00 59.84 85 ILE A CA 1
ATOM 659 C C . ILE A 1 85 ? -13.678 11.075 9.874 1.00 59.84 85 ILE A C 1
ATOM 661 O O . ILE A 1 85 ? -12.500 11.202 10.215 1.00 59.84 85 ILE A O 1
ATOM 665 N N . GLU A 1 86 ? -14.307 11.976 9.109 1.00 56.31 86 GLU A N 1
ATOM 666 C CA . GLU A 1 86 ? -13.669 13.190 8.573 1.00 56.31 86 GLU A CA 1
ATOM 667 C C . GLU A 1 86 ? -12.810 13.910 9.629 1.00 56.31 86 GLU A C 1
ATOM 669 O O . GLU A 1 86 ? -13.323 14.364 10.650 1.00 56.31 86 GLU A O 1
ATOM 674 N N . GLY A 1 87 ? -11.507 14.047 9.357 1.00 55.22 87 GLY A N 1
ATOM 675 C CA . GLY A 1 87 ? -10.618 14.952 10.093 1.00 55.22 87 GLY A CA 1
ATOM 676 C C . GLY A 1 87 ? -9.477 14.322 10.894 1.00 55.22 87 GLY A C 1
ATOM 677 O O . GLY A 1 87 ? -8.574 15.067 11.264 1.00 55.22 87 GLY A O 1
ATOM 678 N N . GLU A 1 88 ? -9.449 13.004 11.130 1.00 58.38 88 GLU A N 1
ATOM 679 C CA . GLU A 1 88 ? -8.353 12.402 11.918 1.00 58.38 88 GLU A CA 1
ATOM 680 C C . GLU A 1 88 ? -7.188 11.879 11.065 1.00 58.38 88 GLU A C 1
ATOM 682 O O . GLU A 1 88 ? -6.035 12.168 11.379 1.00 58.38 88 GLU A O 1
ATOM 687 N N . GLU A 1 89 ? -7.446 11.151 9.969 1.00 58.28 89 GLU A N 1
ATOM 688 C CA . GLU A 1 89 ? -6.386 10.495 9.184 1.00 58.28 89 GLU A CA 1
ATOM 689 C C . GLU A 1 89 ? -6.707 10.406 7.685 1.00 58.28 89 GLU A C 1
ATOM 691 O O . GLU A 1 89 ? -7.876 10.309 7.307 1.00 58.28 89 GLU A O 1
ATOM 696 N N . PRO A 1 90 ? -5.694 10.419 6.794 1.00 60.59 90 PRO A N 1
ATOM 697 C CA . PRO A 1 90 ? -5.939 10.316 5.363 1.00 60.59 90 PRO A CA 1
ATOM 698 C C . PRO A 1 90 ? -6.376 8.892 4.978 1.00 60.59 90 PRO A C 1
ATOM 700 O O . PRO A 1 90 ? -5.705 7.906 5.293 1.00 60.59 90 PRO A O 1
ATOM 703 N N . ASP A 1 91 ? -7.466 8.794 4.213 1.00 63.66 91 ASP A N 1
ATOM 704 C CA . ASP A 1 91 ? -7.993 7.557 3.607 1.00 63.66 91 ASP A CA 1
ATOM 705 C C . ASP A 1 91 ? -7.068 6.986 2.510 1.00 63.66 91 ASP A C 1
ATOM 707 O O . ASP A 1 91 ? -7.185 5.829 2.086 1.00 63.66 91 ASP A O 1
ATOM 711 N N . LYS A 1 92 ? -6.127 7.814 2.044 1.00 63.12 92 LYS A N 1
ATOM 712 C CA . LYS A 1 92 ? -5.161 7.524 0.985 1.00 63.12 92 LYS A CA 1
ATOM 713 C C . LYS A 1 92 ? -3.760 7.959 1.400 1.00 63.12 92 LYS A C 1
ATOM 715 O O . LYS A 1 92 ? -3.554 9.088 1.830 1.00 63.12 92 LYS A O 1
ATOM 720 N N . SER A 1 93 ? -2.770 7.102 1.176 1.00 66.62 93 SER A N 1
ATOM 721 C CA . SER A 1 93 ? -1.359 7.427 1.386 1.00 66.62 93 SER A CA 1
ATOM 722 C C . SER A 1 93 ? -0.514 7.0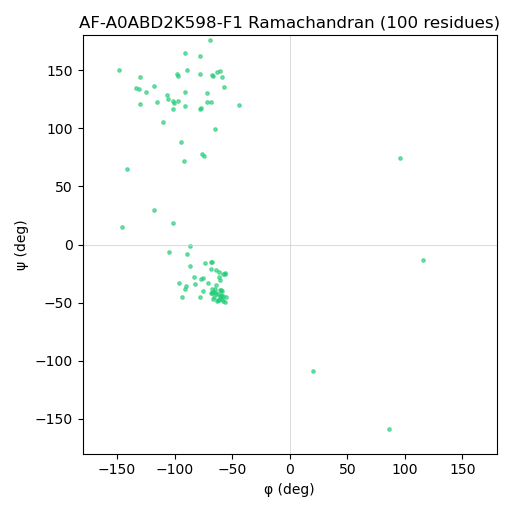33 0.180 1.00 66.62 93 SER A C 1
ATOM 724 O O . SER A 1 93 ? -0.657 5.952 -0.380 1.00 66.62 93 SER A O 1
ATOM 726 N N . SER A 1 94 ? 0.375 7.921 -0.266 1.00 62.16 94 SER A N 1
ATOM 727 C CA . SER A 1 94 ? 1.314 7.620 -1.351 1.00 62.16 94 SER A CA 1
ATOM 728 C C . SER A 1 94 ? 2.666 7.199 -0.784 1.00 62.16 94 SER A C 1
ATOM 730 O O . SER A 1 94 ? 3.298 7.958 -0.050 1.00 62.16 94 SER A O 1
ATOM 732 N N . CYS A 1 95 ? 3.142 6.019 -1.166 1.00 61.06 95 CYS A N 1
ATOM 733 C CA . CYS A 1 95 ? 4.480 5.536 -0.863 1.00 61.06 95 CYS A CA 1
ATOM 734 C C . CYS A 1 95 ? 5.376 5.706 -2.095 1.00 61.06 95 CYS A C 1
ATOM 736 O O . CYS A 1 95 ? 5.094 5.179 -3.175 1.00 61.06 95 CYS A O 1
ATOM 738 N N . VAL A 1 96 ? 6.485 6.424 -1.923 1.00 63.41 96 VAL A N 1
ATOM 739 C CA . VAL A 1 96 ? 7.499 6.607 -2.965 1.00 63.41 96 VAL A CA 1
ATOM 740 C C . VAL A 1 96 ? 8.663 5.661 -2.698 1.00 63.41 96 VAL A C 1
ATOM 742 O O . VAL A 1 96 ? 9.304 5.744 -1.649 1.00 63.41 96 VAL A O 1
ATOM 745 N N . VAL A 1 97 ? 8.969 4.785 -3.655 1.00 63.53 97 VAL A N 1
ATOM 746 C CA . VAL A 1 97 ? 10.189 3.976 -3.632 1.00 63.53 97 VAL A CA 1
ATOM 747 C C . VAL A 1 97 ? 11.121 4.460 -4.737 1.00 63.53 97 VAL A C 1
ATOM 749 O O . VAL A 1 97 ? 10.907 4.202 -5.919 1.00 63.53 97 VAL A O 1
ATOM 752 N N . ASN A 1 98 ? 12.173 5.175 -4.338 1.00 56.09 98 ASN A N 1
ATOM 753 C CA . ASN A 1 98 ? 13.186 5.668 -5.269 1.00 56.09 98 ASN A CA 1
ATOM 754 C C . ASN A 1 98 ? 14.126 4.529 -5.669 1.00 56.09 98 ASN A C 1
ATOM 756 O O . ASN A 1 98 ? 14.880 4.025 -4.825 1.00 56.09 98 ASN A O 1
ATOM 760 N N . ASP A 1 99 ? 14.156 4.187 -6.950 1.00 55.03 99 ASP A N 1
ATOM 761 C CA . ASP A 1 99 ? 15.221 3.392 -7.544 1.00 55.03 99 ASP A CA 1
ATOM 762 C C . ASP A 1 99 ? 16.439 4.305 -7.735 1.00 55.03 99 ASP A C 1
ATOM 764 O O . ASP A 1 99 ? 16.706 4.855 -8.797 1.00 55.03 99 ASP A O 1
ATOM 768 N N . LYS A 1 100 ? 17.168 4.559 -6.643 1.00 43.34 100 LYS A N 1
ATOM 769 C CA . LYS A 1 100 ? 18.520 5.112 -6.761 1.00 43.34 100 LYS A CA 1
ATOM 770 C C . LYS A 1 100 ? 19.446 3.995 -7.231 1.00 43.34 100 LYS A C 1
ATOM 772 O O . LYS A 1 100 ? 20.155 3.419 -6.411 1.00 43.34 100 LYS A O 1
ATOM 777 N N . THR A 1 101 ? 19.382 3.670 -8.516 1.00 39.81 101 THR A N 1
ATOM 778 C CA . THR A 1 101 ? 20.472 2.988 -9.214 1.00 39.81 101 THR A CA 1
ATOM 779 C C . THR A 1 101 ? 21.356 4.067 -9.830 1.00 39.81 101 THR A C 1
ATOM 781 O O . THR A 1 101 ? 21.314 4.337 -11.026 1.00 39.81 101 THR A O 1
ATOM 784 N N . THR A 1 102 ? 22.091 4.775 -8.973 1.00 34.97 102 THR A N 1
ATOM 785 C CA . THR A 1 102 ? 23.299 5.539 -9.316 1.00 34.97 102 THR A CA 1
ATOM 786 C C . THR A 1 102 ? 24.157 5.622 -8.066 1.00 34.97 102 THR A C 1
ATOM 788 O O . THR A 1 102 ? 23.592 5.977 -7.002 1.00 34.97 102 THR A O 1
#